Protein AF-A0A842XY74-F1 (afdb_monomer)

Radius of gyration: 14.48 Å; Cα contacts (8 Å, |Δi|>4): 71; chains: 1; bounding box: 36×28×34 Å

Mean predicted aligned error: 5.33 Å

Secondary structure (DSSP, 8-state):
--THHHHHHHTT-----GGGTHHHHHHHHHHTTTT-GGGHHHHHHHHHHT-S-EE---TTGGG--SS-EE-HHHHHTT-

Foldseek 3Di:
DPPPPVVVVCVPDDDDDQVQQVVQLVVLQVLCVVQHSVCSSQVSVCVSVVDQADEDPDPSVCPRPPGDYDYPVRVVVVD

pLDDT: mean 90.78, std 13.58, range [42.06, 98.44]

Sequence (79 aa):
MNSNIEFMAFSRITIYPKDEYADYYVQAKDIMKDIDPDDAPFLALALKTKVDGIWSEDKGFQQQNHVKVYTTKELLDFI

Structure (mmCIF, N/CA/C/O backbone):
data_AF-A0A842XY74-F1
#
_entry.id   AF-A0A842XY74-F1
#
loop_
_atom_site.group_PDB
_atom_site.id
_atom_site.type_symbol
_atom_site.label_atom_id
_atom_site.label_alt_id
_atom_site.label_comp_id
_atom_site.label_asym_id
_atom_site.label_entity_id
_atom_site.label_seq_id
_atom_site.pdbx_PDB_ins_code
_atom_site.Cartn_x
_atom_site.Cartn_y
_atom_site.Cartn_z
_atom_site.occupancy
_atom_site.B_iso_or_equiv
_atom_site.auth_seq_id
_atom_site.auth_comp_id
_atom_site.auth_asym_id
_atom_site.auth_atom_id
_atom_site.pdbx_PDB_model_num
ATOM 1 N N . MET A 1 1 ? 27.163 -6.074 20.162 1.00 42.06 1 MET A N 1
ATOM 2 C CA . MET A 1 1 ? 25.976 -5.315 19.709 1.00 42.06 1 MET A CA 1
ATOM 3 C C . MET A 1 1 ? 24.917 -6.341 19.334 1.00 42.06 1 MET A C 1
ATOM 5 O O . MET A 1 1 ? 25.272 -7.300 18.66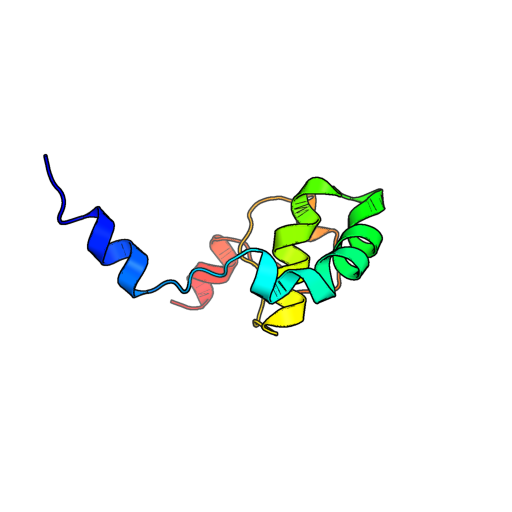5 1.00 42.06 1 MET A O 1
ATOM 9 N N . ASN A 1 2 ? 23.701 -6.234 19.878 1.00 48.03 2 ASN A N 1
ATOM 10 C CA . ASN A 1 2 ? 22.654 -7.266 19.810 1.00 48.03 2 ASN A CA 1
ATOM 11 C C . ASN A 1 2 ? 22.122 -7.467 18.380 1.00 48.03 2 ASN A C 1
ATOM 13 O O . ASN A 1 2 ? 21.130 -6.864 17.995 1.00 48.03 2 ASN A O 1
ATOM 17 N N . SER A 1 3 ? 22.756 -8.357 17.622 1.00 57.03 3 SER A N 1
ATOM 18 C CA . SER A 1 3 ? 22.409 -8.720 16.241 1.00 57.03 3 SER A CA 1
ATOM 19 C C . SER A 1 3 ? 21.243 -9.716 16.110 1.00 57.03 3 SER A C 1
ATOM 21 O O . SER A 1 3 ? 20.855 -10.064 15.001 1.00 57.03 3 SER A O 1
ATOM 23 N N . ASN A 1 4 ? 20.661 -10.184 17.219 1.00 55.56 4 ASN A N 1
ATOM 24 C CA . ASN A 1 4 ? 19.634 -11.237 17.195 1.00 55.56 4 ASN A CA 1
ATOM 25 C C . ASN A 1 4 ? 18.187 -10.716 17.135 1.00 55.56 4 ASN A C 1
ATOM 27 O O . ASN A 1 4 ? 17.289 -11.475 16.781 1.00 55.56 4 ASN A O 1
ATOM 31 N N . ILE A 1 5 ? 17.937 -9.449 17.489 1.00 55.56 5 ILE A N 1
ATOM 32 C CA . ILE A 1 5 ? 16.572 -8.884 17.511 1.00 55.56 5 ILE A CA 1
ATOM 33 C C . ILE A 1 5 ? 16.145 -8.437 16.107 1.00 55.56 5 ILE A C 1
ATOM 35 O O . ILE A 1 5 ? 15.012 -8.697 15.707 1.00 55.56 5 ILE A O 1
ATOM 39 N N . GLU A 1 6 ? 17.058 -7.842 15.334 1.00 52.19 6 GLU A N 1
ATOM 40 C CA . GLU A 1 6 ? 16.782 -7.398 13.960 1.00 52.19 6 GLU A CA 1
ATOM 41 C C . GLU A 1 6 ? 16.365 -8.570 13.058 1.00 52.19 6 GLU A C 1
ATOM 43 O O . GLU A 1 6 ? 15.397 -8.459 12.312 1.00 52.19 6 GLU A O 1
ATOM 48 N N . PHE A 1 7 ? 17.011 -9.735 13.188 1.00 57.44 7 PHE A N 1
ATOM 49 C CA . PHE A 1 7 ? 16.743 -10.905 12.344 1.00 57.44 7 PHE A CA 1
ATOM 50 C C . PHE A 1 7 ? 15.316 -11.469 12.489 1.00 57.44 7 PHE A C 1
ATOM 52 O O . PHE A 1 7 ? 14.724 -11.924 11.511 1.00 57.44 7 PHE A O 1
ATOM 59 N N . MET A 1 8 ? 14.730 -11.434 13.691 1.00 61.31 8 MET A N 1
ATOM 60 C CA . MET A 1 8 ? 13.422 -12.057 13.922 1.00 61.31 8 MET A CA 1
ATOM 61 C C . MET A 1 8 ? 12.255 -11.253 13.340 1.00 61.31 8 MET A C 1
ATOM 63 O O . MET A 1 8 ? 11.294 -11.862 12.866 1.00 61.31 8 MET A O 1
ATOM 67 N N . ALA A 1 9 ? 12.333 -9.919 13.318 1.00 64.31 9 ALA A N 1
ATOM 68 C CA . ALA A 1 9 ? 11.272 -9.077 12.758 1.00 64.31 9 ALA A CA 1
ATOM 69 C C . ALA A 1 9 ? 11.098 -9.302 11.245 1.00 64.31 9 ALA A C 1
ATOM 71 O O . ALA A 1 9 ? 9.973 -9.362 10.751 1.00 64.31 9 ALA A O 1
ATOM 72 N N . PHE A 1 10 ? 12.202 -9.527 10.525 1.00 73.94 10 PHE A N 1
ATOM 73 C CA . PHE A 1 10 ? 12.163 -9.762 9.082 1.00 73.94 10 PHE A CA 1
ATOM 74 C C . PHE A 1 10 ? 11.674 -11.160 8.689 1.00 73.94 10 PHE A C 1
ATOM 76 O O . PHE A 1 10 ? 11.241 -11.356 7.560 1.00 73.94 10 PHE A O 1
ATOM 83 N N . SER A 1 11 ? 11.667 -12.128 9.613 1.00 84.75 11 SER A N 1
ATOM 84 C CA . SER A 1 11 ? 11.215 -13.499 9.319 1.00 84.75 11 SER A CA 1
ATOM 85 C C . SER A 1 11 ? 9.735 -13.605 8.927 1.00 84.75 11 SER A C 1
ATOM 87 O O . SER A 1 11 ? 9.317 -14.623 8.378 1.00 84.75 11 SER A O 1
ATOM 89 N N . ARG A 1 12 ? 8.939 -12.567 9.217 1.00 87.81 12 ARG A N 1
ATOM 90 C CA . ARG A 1 12 ? 7.492 -12.513 8.959 1.00 87.81 12 ARG A CA 1
ATOM 91 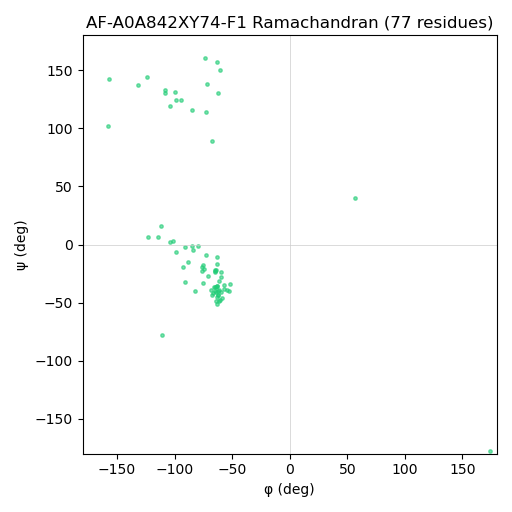C C . ARG A 1 12 ? 7.095 -11.468 7.920 1.00 87.81 12 ARG A C 1
ATOM 93 O O . ARG A 1 12 ? 5.902 -11.251 7.734 1.00 87.81 12 ARG A O 1
ATOM 100 N N . ILE A 1 13 ? 8.058 -10.819 7.265 1.00 90.00 13 ILE A N 1
ATOM 101 C CA . ILE A 1 13 ? 7.773 -9.831 6.222 1.00 90.00 13 ILE A CA 1
ATOM 102 C C . ILE A 1 13 ? 8.470 -10.221 4.924 1.00 90.00 13 ILE A C 1
ATOM 104 O O . ILE A 1 13 ? 9.590 -10.730 4.924 1.00 90.00 13 ILE A O 1
ATOM 108 N N . THR A 1 14 ? 7.811 -9.951 3.806 1.00 92.00 14 THR A N 1
ATOM 109 C CA . THR A 1 14 ? 8.411 -10.070 2.478 1.00 92.00 14 THR A CA 1
ATOM 110 C C . THR A 1 14 ? 8.845 -8.685 2.020 1.00 92.00 14 THR A C 1
ATOM 112 O O . THR A 1 14 ? 8.042 -7.754 2.005 1.00 92.00 14 THR A O 1
ATOM 115 N N . ILE A 1 15 ? 10.123 -8.539 1.667 1.00 92.81 15 ILE A N 1
ATOM 116 C CA . ILE A 1 15 ? 10.677 -7.290 1.138 1.00 92.81 15 ILE A CA 1
ATOM 117 C C . ILE A 1 15 ? 10.631 -7.360 -0.384 1.00 92.81 15 ILE A C 1
ATOM 119 O O . ILE A 1 15 ? 11.202 -8.276 -0.970 1.00 92.81 15 ILE A O 1
ATOM 123 N N . TYR A 1 16 ? 9.993 -6.372 -1.006 1.00 95.12 16 TYR A N 1
ATOM 124 C CA . TYR A 1 16 ? 9.901 -6.257 -2.458 1.00 95.12 16 TYR A CA 1
ATOM 125 C C . TYR A 1 16 ? 10.853 -5.166 -2.974 1.00 95.12 16 TYR A C 1
ATOM 127 O O . TYR A 1 16 ? 10.705 -4.000 -2.594 1.00 95.12 16 TYR A O 1
ATOM 135 N N . PRO A 1 17 ? 11.827 -5.501 -3.839 1.00 96.81 17 PRO A N 1
ATOM 136 C CA . PRO A 1 17 ? 12.603 -4.522 -4.590 1.00 96.81 17 PRO A CA 1
ATOM 137 C C . PRO A 1 17 ? 11.709 -3.669 -5.495 1.00 96.81 17 PRO A C 1
ATOM 139 O O . PRO A 1 17 ? 10.703 -4.143 -6.020 1.00 96.81 17 PRO A O 1
ATOM 142 N N . LYS A 1 18 ? 12.122 -2.421 -5.749 1.00 95.69 18 LYS A N 1
ATOM 143 C CA . LYS A 1 18 ? 11.377 -1.479 -6.602 1.00 95.69 18 LYS A CA 1
ATOM 144 C C . LYS A 1 18 ? 11.031 -2.049 -7.978 1.00 95.69 18 LYS A C 1
ATOM 146 O O . LYS A 1 18 ? 9.927 -1.838 -8.474 1.00 95.69 18 LYS A O 1
ATOM 151 N N . ASP A 1 19 ? 11.967 -2.777 -8.575 1.00 97.69 19 ASP A N 1
ATOM 152 C CA . ASP A 1 19 ? 11.815 -3.330 -9.919 1.00 97.69 19 ASP A CA 1
ATOM 153 C C . ASP A 1 19 ? 10.693 -4.379 -10.007 1.00 97.69 19 ASP A C 1
ATOM 155 O O . ASP A 1 19 ? 10.139 -4.581 -11.084 1.00 97.69 19 ASP A O 1
ATOM 159 N N . GLU A 1 20 ? 10.293 -4.998 -8.888 1.00 97.88 20 GLU A N 1
ATOM 160 C CA . GLU A 1 20 ? 9.223 -6.006 -8.876 1.00 97.88 20 GLU A CA 1
ATOM 161 C C . GLU A 1 20 ? 7.815 -5.415 -9.026 1.00 97.88 20 GLU A C 1
ATOM 163 O O . GLU A 1 20 ? 6.900 -6.127 -9.441 1.00 97.88 20 GLU A O 1
ATOM 168 N N . TYR A 1 21 ? 7.633 -4.127 -8.719 1.00 97.62 21 TYR A N 1
ATOM 169 C CA . TYR A 1 21 ? 6.347 -3.426 -8.835 1.00 97.62 21 TYR A CA 1
ATOM 170 C C . TYR A 1 21 ? 6.408 -2.180 -9.732 1.00 97.62 21 TYR A C 1
ATOM 172 O O . TYR A 1 21 ? 5.436 -1.424 -9.830 1.00 97.62 21 TYR A O 1
ATOM 180 N N . ALA A 1 22 ? 7.541 -1.944 -10.400 1.00 97.31 22 ALA A N 1
ATOM 181 C CA . ALA A 1 22 ? 7.755 -0.774 -11.248 1.00 97.31 22 ALA A CA 1
ATOM 182 C C . ALA A 1 22 ? 6.748 -0.680 -12.411 1.00 97.31 22 ALA A C 1
ATOM 184 O O . ALA A 1 22 ? 6.403 0.426 -12.830 1.00 97.31 22 ALA A O 1
ATOM 185 N N . ASP A 1 23 ? 6.227 -1.816 -12.887 1.00 98.12 23 ASP A N 1
ATOM 186 C CA . ASP A 1 23 ? 5.201 -1.900 -13.932 1.00 98.12 23 ASP A CA 1
ATOM 187 C C . ASP A 1 23 ? 3.850 -1.291 -13.515 1.00 98.12 23 ASP A C 1
ATOM 189 O O . ASP A 1 23 ? 3.095 -0.834 -14.372 1.00 98.12 23 ASP A O 1
ATOM 193 N N . TYR A 1 24 ? 3.582 -1.188 -12.210 1.00 98.19 24 TYR A N 1
ATOM 194 C CA . TYR A 1 24 ? 2.378 -0.550 -11.662 1.00 98.19 24 TYR A CA 1
ATOM 195 C C . TYR A 1 24 ? 2.613 0.887 -11.188 1.00 98.19 24 TYR A C 1
ATOM 197 O O . TYR A 1 24 ? 1.659 1.590 -10.849 1.00 98.19 24 TYR A O 1
ATOM 205 N N . TYR A 1 25 ? 3.862 1.365 -11.182 1.00 97.94 25 TYR A N 1
ATOM 206 C CA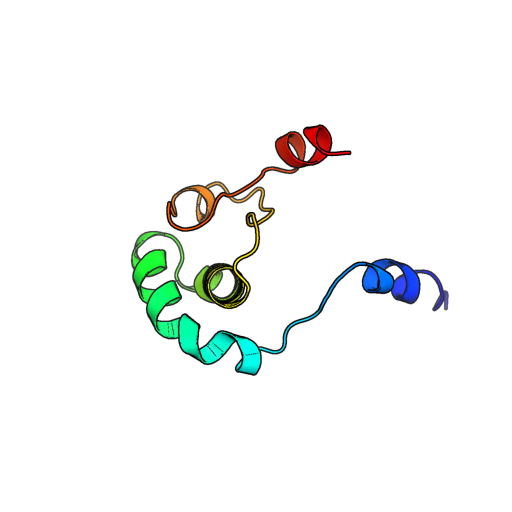 . TYR A 1 25 ? 4.198 2.671 -10.613 1.00 97.94 25 TYR A CA 1
ATOM 207 C C . TYR A 1 25 ? 3.515 3.837 -11.340 1.00 97.94 25 TYR A C 1
ATOM 209 O O . TYR A 1 25 ? 3.029 4.760 -10.693 1.00 97.94 25 TYR A O 1
ATOM 217 N N . VAL A 1 26 ? 3.423 3.790 -12.675 1.00 97.81 26 VAL A N 1
ATOM 218 C CA . VAL A 1 26 ? 2.755 4.845 -13.462 1.00 97.81 26 VAL A CA 1
ATOM 219 C C . VAL A 1 26 ? 1.267 4.926 -13.124 1.00 97.81 26 VAL A C 1
ATOM 221 O O . VAL A 1 26 ? 0.756 6.021 -12.897 1.00 97.81 26 VAL A O 1
ATOM 224 N N . GLN A 1 27 ? 0.589 3.777 -13.039 1.00 97.94 27 GLN A N 1
ATOM 225 C CA . GLN A 1 27 ? -0.822 3.713 -12.659 1.00 97.94 27 GLN A CA 1
ATOM 226 C C . GLN A 1 27 ? -1.032 4.257 -11.243 1.00 97.94 27 GLN A C 1
ATOM 228 O O . GLN A 1 27 ? -1.897 5.101 -11.026 1.00 97.94 27 GLN A O 1
ATOM 233 N N . ALA A 1 28 ? -0.223 3.805 -10.285 1.00 98.00 28 ALA A N 1
ATOM 234 C CA . ALA A 1 28 ? -0.320 4.258 -8.904 1.00 98.00 28 ALA A CA 1
ATOM 235 C C . ALA A 1 28 ? -0.068 5.766 -8.771 1.00 98.00 28 ALA A C 1
ATOM 237 O O . ALA A 1 28 ? -0.772 6.443 -8.030 1.00 98.00 28 ALA A O 1
ATOM 238 N N . LYS A 1 29 ? 0.893 6.309 -9.524 1.00 98.00 29 LYS A N 1
ATOM 239 C CA . LYS A 1 29 ? 1.198 7.741 -9.513 1.00 98.00 29 LYS A CA 1
ATOM 240 C C . LYS A 1 29 ? 0.054 8.591 -10.064 1.00 98.00 29 LYS A C 1
ATOM 242 O O . LYS A 1 29 ? -0.183 9.670 -9.535 1.00 98.00 29 LYS A O 1
ATOM 247 N N . ASP A 1 30 ? -0.659 8.122 -11.089 1.00 98.06 30 ASP A N 1
ATOM 248 C CA . ASP A 1 30 ? -1.846 8.827 -11.594 1.00 98.06 30 ASP A CA 1
ATOM 249 C C . ASP A 1 30 ? -3.002 8.802 -10.583 1.00 98.06 30 ASP A C 1
ATOM 251 O O . ASP A 1 30 ? -3.652 9.825 -10.386 1.00 98.06 30 ASP A O 1
ATOM 255 N N . ILE A 1 31 ? -3.208 7.679 -9.885 1.00 97.19 31 ILE A N 1
ATOM 256 C CA . ILE A 1 31 ? -4.209 7.578 -8.808 1.00 97.19 31 ILE A CA 1
ATOM 257 C C . ILE A 1 31 ? -3.878 8.539 -7.661 1.00 97.19 31 ILE A C 1
ATOM 259 O O . ILE A 1 31 ? -4.761 9.211 -7.134 1.00 97.19 31 ILE A O 1
ATOM 263 N N . MET A 1 32 ? -2.604 8.611 -7.281 1.00 97.44 32 MET A N 1
ATOM 264 C CA . MET A 1 32 ? -2.150 9.380 -6.124 1.00 97.44 32 MET A CA 1
ATOM 265 C C . MET A 1 32 ? -1.890 10.862 -6.421 1.00 97.44 32 MET A C 1
ATOM 267 O O . MET A 1 32 ? -1.545 11.603 -5.504 1.00 97.44 32 MET A O 1
ATOM 271 N N . LYS A 1 33 ? -2.057 11.320 -7.670 1.00 97.00 33 LYS A N 1
ATOM 272 C CA . LYS A 1 33 ? -1.622 12.659 -8.105 1.00 97.00 33 LYS A CA 1
ATOM 273 C C . LYS A 1 33 ? -2.224 13.819 -7.303 1.00 97.00 33 LYS A C 1
ATOM 275 O O . LYS A 1 33 ? -1.539 14.812 -7.087 1.00 97.00 33 LYS A O 1
ATOM 280 N N . ASP A 1 34 ? -3.476 13.668 -6.871 1.00 95.81 34 ASP A N 1
ATOM 281 C CA . ASP A 1 34 ? -4.245 14.682 -6.137 1.00 95.81 34 ASP A CA 1
ATOM 282 C C . ASP A 1 34 ? -4.290 14.404 -4.617 1.00 95.81 34 ASP A C 1
ATOM 284 O O . ASP A 1 34 ? -4.959 15.126 -3.881 1.00 95.81 34 ASP A O 1
ATOM 288 N N . ILE A 1 35 ? -3.601 13.351 -4.153 1.00 94.56 35 ILE A N 1
ATOM 289 C CA . ILE A 1 35 ? -3.529 12.929 -2.745 1.00 94.56 35 ILE A CA 1
ATOM 290 C C . ILE A 1 35 ? -2.109 13.174 -2.226 1.00 94.56 35 ILE A C 1
ATOM 292 O O . ILE A 1 35 ? -1.865 14.163 -1.541 1.00 94.56 35 ILE A O 1
ATOM 296 N N . ASP A 1 36 ? -1.184 12.287 -2.592 1.00 95.62 36 ASP A N 1
ATOM 297 C CA . ASP A 1 36 ? 0.251 12.402 -2.351 1.00 95.62 36 ASP A CA 1
ATOM 298 C C . ASP A 1 36 ? 1.002 11.511 -3.366 1.00 95.62 36 ASP A C 1
ATOM 300 O O . ASP A 1 36 ? 1.049 10.285 -3.217 1.00 95.62 36 ASP A O 1
ATOM 304 N N . PRO A 1 37 ? 1.583 12.088 -4.434 1.00 95.62 37 PRO A N 1
ATOM 305 C CA . PRO A 1 37 ? 2.317 11.329 -5.442 1.00 95.62 37 PRO A CA 1
ATOM 306 C C . PRO A 1 37 ? 3.516 10.538 -4.898 1.00 95.62 37 PRO A C 1
ATOM 308 O O . PRO A 1 37 ? 3.937 9.574 -5.550 1.00 95.62 37 PRO A O 1
ATOM 311 N N . ASP A 1 38 ? 4.084 10.938 -3.756 1.00 96.25 38 ASP A N 1
ATOM 312 C CA . ASP A 1 38 ? 5.258 10.287 -3.169 1.00 96.25 38 ASP A CA 1
ATOM 313 C C . ASP A 1 38 ? 4.893 8.961 -2.485 1.00 96.25 38 ASP A C 1
ATOM 315 O O . ASP A 1 38 ? 5.730 8.060 -2.395 1.00 96.25 38 ASP A O 1
ATOM 319 N N . ASP A 1 39 ? 3.615 8.777 -2.152 1.00 96.75 39 ASP A N 1
ATOM 320 C CA . ASP A 1 39 ? 3.048 7.550 -1.593 1.00 96.75 39 ASP A CA 1
ATOM 321 C C . ASP A 1 39 ? 2.668 6.495 -2.656 1.00 96.75 39 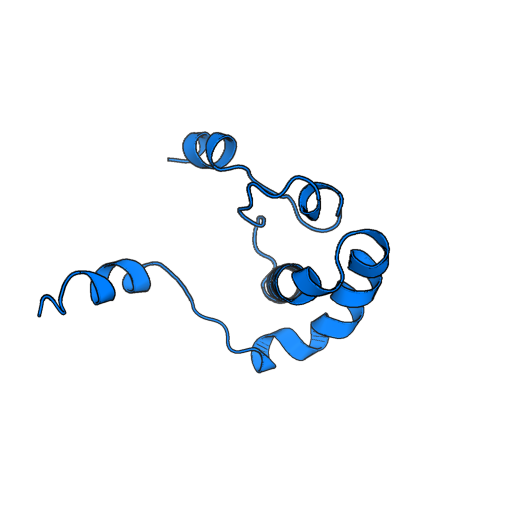ASP A C 1
ATOM 323 O O . ASP A 1 39 ? 2.330 5.345 -2.344 1.00 96.75 39 ASP A O 1
ATOM 327 N N . ALA A 1 40 ? 2.793 6.832 -3.944 1.00 97.56 40 ALA A N 1
ATOM 328 C CA . ALA A 1 40 ? 2.534 5.920 -5.060 1.00 97.56 40 ALA A CA 1
ATOM 329 C C . ALA A 1 40 ? 3.263 4.556 -4.992 1.00 97.56 40 ALA A C 1
ATOM 331 O O . ALA A 1 40 ? 2.671 3.569 -5.438 1.00 97.56 40 ALA A O 1
ATOM 332 N N . PRO A 1 41 ? 4.500 4.418 -4.460 1.00 98.00 41 PRO A N 1
ATOM 333 C CA . PRO A 1 41 ? 5.152 3.115 -4.335 1.00 98.00 41 PRO A CA 1
ATOM 334 C C . PRO A 1 41 ? 4.350 2.094 -3.517 1.00 98.00 41 PRO A C 1
ATOM 336 O O . PRO A 1 41 ? 4.313 0.924 -3.897 1.00 98.00 41 PRO A O 1
ATOM 339 N N . PHE A 1 42 ? 3.680 2.518 -2.439 1.00 97.56 42 PHE A N 1
ATOM 340 C CA . PHE A 1 42 ? 2.888 1.619 -1.592 1.00 97.56 42 PHE A CA 1
ATOM 341 C C . PHE A 1 42 ? 1.661 1.094 -2.337 1.00 97.56 42 PHE A C 1
ATOM 343 O O . PHE A 1 42 ? 1.384 -0.107 -2.326 1.00 97.56 42 PHE A O 1
ATOM 350 N N . LEU A 1 43 ? 0.968 1.983 -3.054 1.00 98.06 43 LEU A N 1
ATOM 351 C CA . LEU A 1 43 ? -0.171 1.600 -3.880 1.00 98.06 43 LEU A CA 1
ATOM 352 C C . LEU A 1 43 ? 0.259 0.711 -5.057 1.00 98.06 43 LEU A C 1
ATOM 354 O O . LEU A 1 43 ? -0.396 -0.290 -5.334 1.00 98.06 43 LEU A O 1
ATOM 358 N N . ALA A 1 44 ? 1.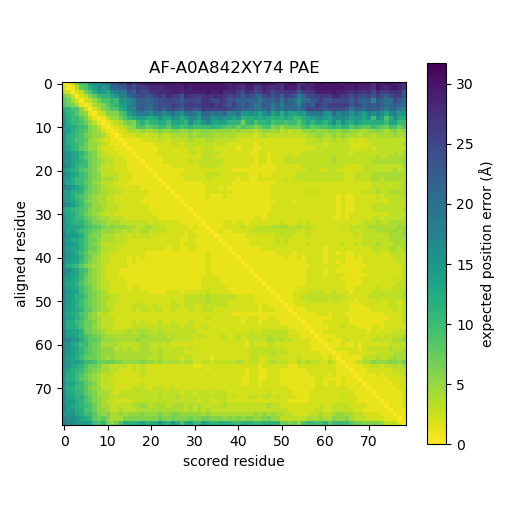379 1.020 -5.717 1.00 98.31 44 ALA A N 1
ATOM 359 C CA . ALA A 1 44 ? 1.910 0.210 -6.814 1.00 98.31 44 ALA A CA 1
ATOM 360 C C . ALA A 1 44 ? 2.212 -1.224 -6.366 1.00 98.31 44 ALA A C 1
ATOM 362 O O . ALA A 1 44 ? 1.806 -2.180 -7.031 1.00 98.31 44 ALA A O 1
ATOM 363 N N . LEU A 1 45 ? 2.872 -1.379 -5.214 1.00 98.44 45 LEU A N 1
ATOM 364 C CA . LEU A 1 45 ? 3.156 -2.692 -4.651 1.00 98.44 45 LEU A CA 1
ATOM 365 C C . LEU A 1 45 ? 1.867 -3.455 -4.324 1.00 98.44 45 LEU A C 1
ATOM 367 O O . LEU A 1 45 ? 1.759 -4.639 -4.650 1.00 98.44 45 LEU A O 1
ATOM 371 N N . ALA A 1 46 ? 0.873 -2.791 -3.731 1.00 98.00 46 ALA A N 1
ATOM 372 C CA . ALA A 1 46 ? -0.392 -3.433 -3.397 1.00 98.00 46 ALA A CA 1
ATOM 373 C C . ALA A 1 46 ? -1.173 -3.884 -4.641 1.00 98.00 46 ALA A C 1
ATOM 375 O O . ALA A 1 46 ? -1.700 -4.996 -4.669 1.00 98.00 46 ALA A O 1
ATOM 376 N N . LEU A 1 47 ? -1.184 -3.071 -5.703 1.00 97.69 47 LEU A N 1
ATOM 377 C CA . LEU A 1 47 ? -1.802 -3.427 -6.984 1.00 97.69 47 LEU A CA 1
ATOM 378 C C . LEU A 1 47 ? -1.099 -4.623 -7.644 1.00 97.69 47 LEU A C 1
ATOM 380 O O . LEU A 1 47 ? -1.766 -5.519 -8.167 1.00 97.69 47 LEU A O 1
ATOM 384 N N . LYS A 1 48 ? 0.239 -4.660 -7.588 1.00 97.75 48 LYS A N 1
ATOM 385 C CA . LYS A 1 48 ? 1.050 -5.757 -8.129 1.00 97.75 48 LYS A CA 1
ATOM 386 C C . LYS A 1 48 ? 0.788 -7.078 -7.411 1.00 97.75 48 LYS A C 1
ATOM 388 O O . LYS A 1 48 ? 0.618 -8.116 -8.051 1.00 97.75 48 LYS A O 1
ATOM 393 N N . THR A 1 49 ? 0.807 -7.038 -6.083 1.00 97.19 49 THR A N 1
ATOM 394 C CA . THR A 1 49 ? 0.774 -8.231 -5.223 1.00 97.19 49 THR A CA 1
ATOM 395 C C . THR A 1 49 ? -0.642 -8.687 -4.889 1.00 97.19 49 THR A C 1
ATOM 397 O O . THR A 1 49 ? -0.819 -9.832 -4.483 1.00 97.19 49 THR A O 1
ATOM 400 N N . LYS A 1 50 ? -1.650 -7.833 -5.120 1.00 95.69 50 LYS A N 1
ATOM 401 C CA . LYS A 1 50 ? -3.070 -8.098 -4.838 1.00 95.69 50 LYS A CA 1
ATOM 402 C C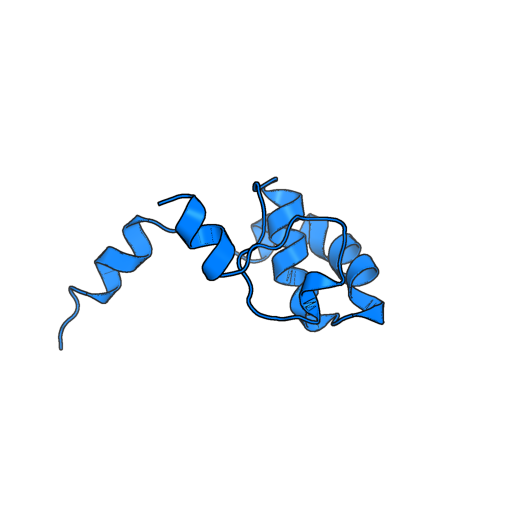 . LYS A 1 50 ? -3.316 -8.466 -3.372 1.00 95.69 50 LYS A C 1
ATOM 404 O O . LYS A 1 50 ? -4.096 -9.368 -3.081 1.00 95.69 50 LYS A O 1
ATOM 409 N N . VAL A 1 51 ? -2.621 -7.782 -2.466 1.00 95.62 51 VAL A N 1
ATOM 410 C CA . VAL A 1 51 ? -2.827 -7.917 -1.017 1.00 95.62 51 VAL A CA 1
ATOM 411 C C . VAL A 1 51 ? -4.229 -7.466 -0.610 1.00 95.62 51 VAL A C 1
ATOM 413 O O . VAL A 1 51 ? -4.849 -6.644 -1.285 1.00 95.62 51 VAL A O 1
ATOM 416 N N . ASP A 1 52 ? -4.696 -7.956 0.538 1.00 95.25 52 ASP A N 1
ATOM 417 C CA . ASP A 1 52 ? -6.012 -7.609 1.091 1.00 95.25 52 ASP A CA 1
ATOM 418 C C . ASP A 1 52 ? -6.132 -6.129 1.484 1.00 95.25 52 ASP A C 1
ATOM 420 O O . ASP A 1 52 ? -7.234 -5.582 1.564 1.00 95.25 52 ASP A O 1
ATOM 424 N N . GLY A 1 53 ? -5.002 -5.468 1.746 1.00 95.94 53 GLY A N 1
ATOM 425 C CA . GLY A 1 53 ? -4.957 -4.036 1.985 1.00 95.94 53 GLY A CA 1
ATOM 426 C C . GLY A 1 53 ? -3.592 -3.516 2.410 1.00 95.94 53 GLY A C 1
ATOM 427 O O . GLY A 1 53 ? -2.612 -4.255 2.499 1.00 95.94 53 GLY A O 1
ATOM 428 N N . ILE A 1 54 ? -3.551 -2.214 2.671 1.00 96.75 54 ILE A N 1
ATOM 429 C CA . ILE A 1 54 ? -2.377 -1.485 3.148 1.00 96.75 54 ILE A CA 1
ATOM 430 C C . ILE A 1 54 ? -2.600 -1.113 4.608 1.00 96.75 54 ILE A C 1
ATOM 432 O O . ILE A 1 54 ? -3.644 -0.575 4.967 1.00 96.75 54 ILE A O 1
ATOM 436 N N . TRP A 1 55 ? -1.603 -1.363 5.448 1.00 96.25 55 TRP A N 1
ATOM 437 C CA . TRP A 1 55 ? -1.589 -0.854 6.812 1.00 96.25 55 TRP A CA 1
ATOM 438 C C . TRP A 1 55 ? -1.020 0.566 6.831 1.00 96.25 55 TRP A C 1
ATOM 440 O O . TRP A 1 55 ? 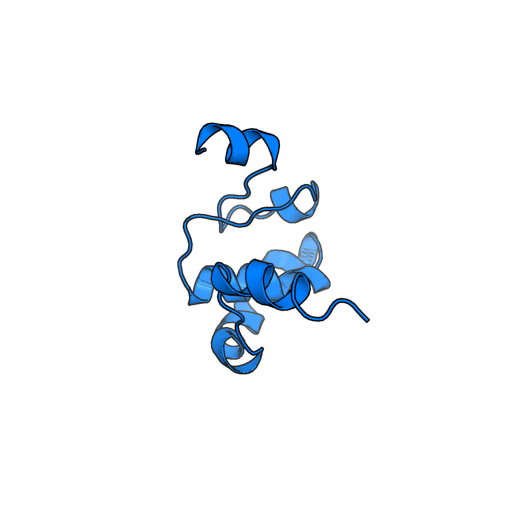0.145 0.759 6.488 1.00 96.25 55 TRP A O 1
ATOM 450 N N . SER A 1 56 ? -1.829 1.556 7.218 1.00 96.44 56 SER A N 1
ATOM 451 C CA . SER A 1 56 ? -1.367 2.935 7.397 1.00 96.44 56 SER A CA 1
ATOM 452 C C . SER A 1 56 ? -2.273 3.728 8.344 1.00 96.44 56 SER A C 1
ATOM 454 O O . SER A 1 56 ? -3.498 3.604 8.313 1.00 96.44 56 SER A O 1
ATOM 456 N N . GLU A 1 57 ? -1.664 4.587 9.161 1.00 96.88 57 GLU A N 1
ATOM 457 C CA . GLU A 1 57 ? -2.358 5.611 9.960 1.00 96.88 57 GLU A CA 1
ATOM 458 C C . GLU A 1 57 ? -2.484 6.952 9.220 1.00 96.88 57 GLU A C 1
ATOM 460 O O . GLU A 1 57 ? -3.061 7.909 9.745 1.00 96.88 57 GLU A O 1
ATOM 465 N N . ASP A 1 58 ? -1.941 7.042 8.005 1.00 95.38 58 ASP A N 1
ATOM 466 C CA . ASP A 1 58 ? -2.013 8.250 7.199 1.00 95.38 58 ASP A CA 1
ATOM 467 C C . ASP A 1 58 ? -3.433 8.453 6.650 1.00 95.38 58 ASP A C 1
ATOM 469 O O . ASP A 1 58 ? -3.940 7.693 5.819 1.00 95.38 58 ASP A O 1
ATOM 473 N N . LYS A 1 59 ? -4.085 9.519 7.118 1.00 93.50 59 LYS A N 1
ATOM 474 C CA . LYS A 1 59 ? -5.437 9.904 6.693 1.00 93.50 59 LYS A CA 1
ATOM 475 C C . LYS A 1 59 ? -5.481 10.439 5.262 1.00 93.50 59 LYS A C 1
ATOM 477 O O . LYS A 1 59 ? -6.531 10.362 4.633 1.00 93.50 59 LYS A O 1
ATOM 482 N N . GLY A 1 60 ? -4.384 11.008 4.768 1.00 93.38 60 GLY A N 1
ATOM 483 C CA . GLY A 1 60 ? -4.205 11.375 3.367 1.00 93.38 60 GLY A CA 1
ATOM 484 C C . GLY A 1 60 ? -4.248 10.129 2.496 1.00 93.38 60 GLY A C 1
ATOM 485 O O . GLY A 1 60 ? -5.089 10.031 1.606 1.00 93.38 60 GLY A O 1
ATOM 486 N N . PHE A 1 61 ? -3.461 9.113 2.849 1.00 94.62 61 PHE A N 1
ATOM 487 C CA . PHE A 1 61 ? -3.442 7.845 2.117 1.00 94.62 61 PHE A CA 1
ATOM 488 C C . PHE A 1 61 ? -4.805 7.128 2.120 1.00 94.62 61 PHE A C 1
ATOM 490 O O . PHE A 1 61 ? -5.178 6.489 1.142 1.00 94.62 61 PHE A O 1
ATOM 497 N N . GLN A 1 62 ? -5.611 7.268 3.176 1.00 94.56 62 GLN A N 1
ATOM 498 C CA . GLN A 1 62 ? -6.978 6.716 3.227 1.00 94.56 62 GLN A CA 1
ATOM 499 C C . GLN A 1 62 ? -7.945 7.315 2.187 1.00 94.56 62 GLN A C 1
ATOM 501 O O . GLN A 1 62 ? -9.041 6.786 2.007 1.00 94.56 62 GLN A O 1
ATOM 506 N N . GLN A 1 63 ? -7.570 8.399 1.498 1.00 94.38 63 GLN A N 1
ATOM 507 C CA . GLN A 1 63 ? -8.390 9.004 0.446 1.00 94.38 63 GLN A CA 1
ATOM 508 C C . GLN A 1 63 ? -8.360 8.209 -0.864 1.00 94.38 63 GLN A C 1
ATOM 510 O O . GLN A 1 63 ? -9.307 8.319 -1.646 1.00 94.38 63 GLN A O 1
ATOM 515 N N . GLN A 1 64 ? -7.328 7.386 -1.114 1.00 93.31 64 GLN A N 1
ATOM 516 C CA . GLN A 1 64 ? -7.371 6.487 -2.267 1.00 93.31 64 GLN A CA 1
ATOM 517 C C . GLN A 1 64 ? -8.383 5.361 -2.005 1.00 93.31 64 GLN A C 1
ATOM 519 O O . GLN A 1 64 ? -8.461 4.804 -0.914 1.00 93.31 64 GLN A O 1
ATOM 524 N N . ASN A 1 65 ? -9.175 5.024 -3.020 1.00 93.56 65 ASN A N 1
ATOM 525 C CA . ASN A 1 65 ? -10.262 4.041 -2.944 1.00 93.5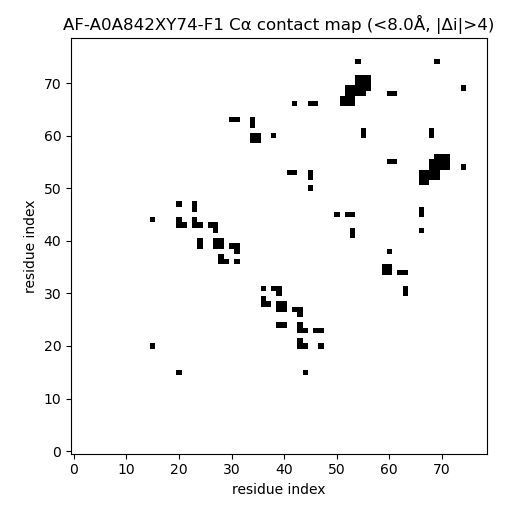6 65 ASN A CA 1
ATOM 526 C C . ASN A 1 65 ? -9.993 2.765 -3.766 1.00 93.56 65 ASN A C 1
ATOM 528 O O . ASN A 1 65 ? -10.922 2.014 -4.057 1.00 93.56 65 ASN A O 1
ATOM 532 N N . HIS A 1 66 ? -8.742 2.532 -4.165 1.00 96.19 66 HIS A N 1
ATOM 533 C CA . HIS A 1 66 ? -8.341 1.411 -5.019 1.00 96.19 66 HIS A CA 1
ATOM 534 C C . HIS A 1 66 ? -7.935 0.176 -4.208 1.00 96.19 66 HIS A C 1
ATOM 536 O O . HIS A 1 66 ? -8.152 -0.949 -4.651 1.00 96.19 66 HIS A O 1
ATOM 542 N N . VAL A 1 67 ? -7.359 0.381 -3.023 1.00 97.00 67 VAL A N 1
ATOM 543 C CA . VAL A 1 67 ? -6.949 -0.676 -2.092 1.00 97.00 67 VAL A CA 1
ATOM 544 C C . VAL A 1 67 ? -7.465 -0.331 -0.697 1.00 97.00 67 VAL A C 1
ATOM 546 O O . VAL A 1 67 ? -7.391 0.821 -0.273 1.00 97.00 67 VAL A O 1
ATOM 549 N N . LYS A 1 68 ? -7.993 -1.314 0.042 1.00 97.00 68 LYS A N 1
ATOM 550 C CA . LYS A 1 68 ? -8.452 -1.095 1.421 1.00 97.00 68 LYS A CA 1
ATOM 551 C C . LYS A 1 68 ? -7.270 -0.667 2.292 1.00 97.00 68 LYS A C 1
ATOM 553 O O . LYS A 1 68 ? -6.228 -1.315 2.295 1.00 97.00 68 LYS A O 1
ATOM 558 N N . VAL A 1 69 ? -7.447 0.414 3.044 1.00 97.25 69 VAL A N 1
ATOM 559 C CA . VAL A 1 69 ? -6.497 0.835 4.078 1.00 97.25 69 VAL A CA 1
ATOM 560 C C . VAL A 1 69 ? -7.027 0.381 5.433 1.00 97.25 69 VAL A C 1
ATOM 562 O O . VAL A 1 69 ? -8.209 0.582 5.734 1.00 97.25 69 VAL A O 1
ATOM 565 N N . TYR A 1 70 ? -6.155 -0.250 6.214 1.00 97.38 70 TYR A N 1
ATOM 566 C CA . TYR A 1 70 ? -6.397 -0.646 7.592 1.00 97.38 70 TYR A CA 1
ATOM 567 C C . TYR A 1 70 ? -5.584 0.244 8.525 1.00 97.38 70 TYR A C 1
ATOM 569 O O . TYR A 1 70 ? -4.371 0.398 8.367 1.00 97.38 70 TYR A O 1
ATOM 577 N N . THR A 1 71 ? -6.253 0.789 9.529 1.00 97.12 71 THR A N 1
ATOM 578 C CA . THR A 1 71 ? -5.604 1.347 10.715 1.00 97.12 71 THR A CA 1
ATOM 579 C C . THR A 1 71 ? -5.080 0.219 11.601 1.00 97.12 71 THR A C 1
ATOM 581 O O . THR A 1 71 ? -5.543 -0.919 11.547 1.00 97.12 71 THR A O 1
ATOM 584 N N . THR A 1 72 ? -4.147 0.536 12.488 1.00 96.44 72 THR A N 1
ATOM 585 C CA . THR A 1 72 ? -3.654 -0.356 13.544 1.00 96.44 72 THR A CA 1
ATOM 586 C C . THR A 1 72 ? -4.807 -0.868 14.394 1.00 96.44 72 THR A C 1
ATOM 588 O O . THR A 1 72 ? -4.832 -2.041 14.746 1.00 96.44 72 THR A O 1
ATOM 591 N N . LYS A 1 73 ? -5.792 -0.009 14.691 1.00 96.81 73 LYS A N 1
ATOM 592 C CA . LYS A 1 73 ? -6.987 -0.418 15.431 1.00 96.81 73 LYS A CA 1
ATOM 593 C C . LYS A 1 73 ? -7.768 -1.501 14.681 1.00 96.81 73 LYS A C 1
ATOM 595 O O . LYS A 1 73 ? -8.105 -2.498 15.297 1.00 96.81 73 LYS A O 1
ATOM 600 N N . GLU A 1 74 ? -8.025 -1.317 13.385 1.00 96.50 74 GLU A N 1
ATOM 601 C CA . GLU A 1 74 ? -8.704 -2.336 12.567 1.00 96.50 74 GLU A CA 1
ATOM 602 C C . GLU A 1 74 ? -7.862 -3.613 12.436 1.00 96.50 74 GLU A C 1
ATOM 604 O O . GLU A 1 74 ? -8.418 -4.703 12.455 1.00 96.50 74 GLU A O 1
ATOM 609 N N . LEU A 1 75 ? -6.530 -3.512 12.338 1.00 94.00 75 LEU A N 1
ATOM 610 C CA . LEU A 1 75 ? -5.660 -4.693 12.285 1.00 94.00 75 LEU A CA 1
ATOM 611 C C . LEU A 1 75 ? -5.714 -5.538 13.559 1.00 94.00 75 LEU A C 1
ATOM 613 O O . LEU A 1 75 ? -5.631 -6.760 13.475 1.00 94.00 75 LEU A O 1
ATOM 617 N N . LEU A 1 76 ? -5.852 -4.904 14.726 1.00 95.38 76 LEU A N 1
ATOM 618 C CA . LEU A 1 76 ? -5.974 -5.614 15.999 1.00 95.38 76 LEU A CA 1
ATOM 619 C C . LEU A 1 76 ? -7.247 -6.464 16.081 1.00 95.38 76 LEU A C 1
ATOM 621 O O . LEU A 1 76 ? -7.261 -7.424 16.841 1.00 95.38 76 LEU A O 1
ATOM 625 N N . ASP A 1 77 ? -8.276 -6.172 15.283 1.00 95.81 77 ASP A N 1
ATOM 626 C CA . ASP A 1 77 ? -9.489 -6.996 15.226 1.00 95.81 77 ASP A CA 1
ATOM 627 C C . ASP A 1 77 ? -9.254 -8.346 14.502 1.00 95.81 77 ASP A C 1
ATOM 629 O O . ASP A 1 77 ? -10.122 -9.220 14.532 1.00 95.81 77 ASP A O 1
ATOM 633 N N . PHE A 1 78 ? -8.089 -8.541 13.865 1.00 87.94 78 PHE A N 1
ATOM 634 C CA . PHE A 1 78 ? -7.711 -9.769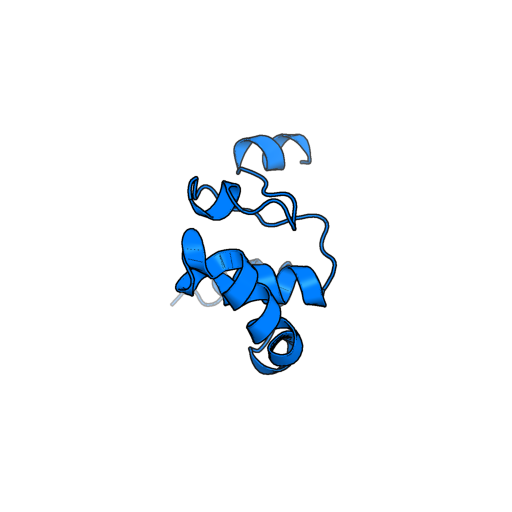 13.149 1.00 87.94 78 PHE A CA 1
ATOM 635 C C . PHE A 1 78 ? -6.699 -10.659 13.896 1.00 87.94 78 PHE A C 1
ATOM 637 O O . PHE A 1 78 ? -6.276 -11.678 13.341 1.00 87.94 78 PHE A O 1
ATOM 644 N N . ILE A 1 79 ? -6.285 -10.286 15.114 1.00 83.25 79 ILE A N 1
ATOM 645 C CA . ILE A 1 79 ? -5.249 -10.976 15.911 1.00 83.25 79 ILE A CA 1
ATOM 646 C C . ILE A 1 79 ? -5.854 -11.504 17.212 1.00 83.25 79 ILE A C 1
ATOM 648 O O . ILE A 1 79 ? -5.591 -12.686 17.530 1.00 83.25 79 ILE A O 1
#

Solvent-accessible surface area (backbone atoms only — not comparable to full-atom values): 4933 Å² total; per-residue (Å²): 129,87,72,70,64,67,59,60,67,52,76,81,56,86,87,78,62,68,80,80,25,51,90,34,33,66,60,22,30,64,73,20,59,90,69,46,49,86,57,13,63,61,50,6,42,39,68,65,69,65,55,90,52,44,83,49,84,51,72,65,67,58,68,53,86,88,58,51,66,32,36,71,72,62,51,59,77,78,112